Protein AF-A0A817W3W1-F1 (afdb_monomer_lite)

pLDDT: mean 81.53, std 9.04, range [52.28, 94.31]

Secondary structure (DSSP, 8-state):
-HHHHHHHHHHHHHHHHHHHHTTS-HHHHSSGGG-HHHHHHHHHHHHHHHHHHHHHHHHHHHHHHHHHHHHHHHHHHH-HHHHHHHHHHHHHHHHHHHHHHHHHHHHHHHHHHHHHHHHHHHHHHHHHHHHHHTT-

Structure (mmCIF, N/CA/C/O backbone):
data_AF-A0A817W3W1-F1
#
_entry.id   AF-A0A817W3W1-F1
#
loop_
_atom_site.group_PDB
_atom_site.id
_atom_site.type_symbol
_atom_site.label_atom_id
_atom_site.label_alt_id
_atom_site.label_comp_id
_atom_site.label_asym_id
_atom_site.label_entity_id
_atom_site.label_seq_id
_atom_site.pdbx_PDB_ins_code
_atom_site.Cartn_x
_atom_site.Cartn_y
_atom_site.Cartn_z
_atom_site.occupancy
_atom_site.B_iso_or_equiv
_atom_site.auth_seq_id
_atom_site.auth_comp_id
_atom_site.auth_asym_id
_atom_site.auth_atom_id
_atom_site.pdbx_PDB_model_num
ATOM 1 N N . MET A 1 1 ? -9.689 3.843 21.094 1.00 52.28 1 MET A N 1
ATOM 2 C CA . MET A 1 1 ? -10.321 2.507 21.201 1.00 52.28 1 MET A CA 1
ATOM 3 C C . MET A 1 1 ? -9.625 1.478 20.299 1.00 52.28 1 MET A C 1
ATOM 5 O O . MET A 1 1 ? -9.671 0.295 20.607 1.00 52.28 1 MET A O 1
ATOM 9 N N . ASP A 1 2 ? -8.907 1.914 19.259 1.00 54.50 2 ASP A N 1
ATOM 10 C CA . ASP A 1 2 ? -8.267 1.062 18.240 1.00 54.50 2 ASP A CA 1
ATOM 11 C C . ASP A 1 2 ? -7.093 0.199 18.739 1.00 54.50 2 ASP A C 1
ATOM 13 O O . ASP A 1 2 ? -6.998 -0.975 18.384 1.00 54.50 2 ASP A O 1
ATOM 17 N N . LEU A 1 3 ? -6.253 0.721 19.643 1.00 57.41 3 LEU A N 1
ATOM 18 C CA . LEU A 1 3 ? -5.090 -0.011 20.182 1.00 57.41 3 LEU A CA 1
ATOM 19 C C . LEU A 1 3 ? -5.464 -1.272 20.990 1.00 57.41 3 LEU A C 1
ATOM 21 O O . LEU A 1 3 ? -4.722 -2.255 21.009 1.00 57.41 3 LEU A O 1
ATOM 25 N N . LEU A 1 4 ? -6.627 -1.281 21.652 1.00 60.47 4 LEU A N 1
ATOM 26 C CA . LEU A 1 4 ? -7.081 -2.448 22.421 1.00 60.47 4 LEU A CA 1
ATOM 27 C C . LEU A 1 4 ? -7.645 -3.548 21.512 1.00 60.47 4 LEU A C 1
ATOM 29 O O . LEU A 1 4 ? -7.430 -4.733 21.776 1.00 60.47 4 LEU A O 1
ATOM 33 N N . TYR A 1 5 ? -8.317 -3.171 20.423 1.00 64.75 5 TYR A N 1
ATOM 34 C CA . TYR A 1 5 ? -8.864 -4.126 19.462 1.00 64.75 5 TYR A CA 1
ATOM 35 C C . TYR A 1 5 ? -7.748 -4.849 18.702 1.00 64.75 5 TYR A C 1
ATOM 37 O O . TYR A 1 5 ? -7.773 -6.079 18.597 1.00 64.75 5 TYR A O 1
ATOM 45 N N . GLU A 1 6 ? -6.720 -4.111 18.279 1.00 62.75 6 GLU A N 1
ATOM 46 C CA . GLU A 1 6 ? -5.583 -4.657 17.539 1.00 62.75 6 GLU A CA 1
ATOM 47 C C . GLU A 1 6 ? -4.855 -5.754 18.339 1.00 62.75 6 GLU A C 1
ATOM 49 O O . GLU A 1 6 ? -4.712 -6.883 17.865 1.00 62.75 6 GLU A O 1
ATOM 54 N N . SER A 1 7 ? -4.524 -5.493 19.609 1.00 66.31 7 SER A N 1
ATOM 55 C CA . SER A 1 7 ? -3.816 -6.466 20.459 1.00 66.31 7 SER A CA 1
ATOM 56 C C . SER A 1 7 ? -4.614 -7.752 20.739 1.00 66.31 7 SER A C 1
ATOM 58 O O . SER A 1 7 ? -4.038 -8.832 20.922 1.00 66.31 7 SER A O 1
ATOM 60 N N . SER A 1 8 ? -5.948 -7.672 20.752 1.00 74.19 8 SER A N 1
ATOM 61 C CA . SER A 1 8 ? -6.828 -8.824 20.976 1.00 74.19 8 SER A CA 1
ATOM 62 C C . SER A 1 8 ? -6.917 -9.744 19.749 1.00 74.19 8 SER A C 1
ATOM 64 O O . SER A 1 8 ? -6.938 -10.974 19.885 1.00 74.19 8 SER A O 1
ATOM 66 N N . LEU A 1 9 ? -6.884 -9.162 18.545 1.00 68.50 9 LEU A N 1
ATOM 67 C CA . LEU A 1 9 ? -6.851 -9.888 17.277 1.00 68.50 9 LEU A CA 1
ATOM 68 C C . LEU A 1 9 ? -5.517 -10.599 17.063 1.00 68.50 9 LEU A C 1
ATOM 70 O O . LEU A 1 9 ? -5.523 -11.776 16.697 1.00 68.50 9 LEU A O 1
ATOM 74 N N . THR A 1 10 ? -4.397 -9.943 17.382 1.00 72.00 10 THR A N 1
ATOM 75 C CA . THR A 1 10 ? -3.055 -10.537 17.263 1.00 72.00 10 THR A CA 1
ATOM 76 C C . THR A 1 10 ? -2.936 -11.793 18.109 1.00 72.00 10 THR A C 1
ATOM 78 O O . THR A 1 10 ? -2.467 -12.831 17.640 1.00 72.00 10 THR A O 1
ATOM 81 N N . LYS A 1 11 ? -3.430 -11.736 19.353 1.00 76.75 11 LYS A N 1
ATOM 82 C CA . LYS A 1 11 ? -3.419 -12.880 20.274 1.00 76.75 11 LYS A CA 1
ATOM 83 C C . LYS A 1 11 ? -4.247 -14.050 19.741 1.00 76.75 11 LYS A C 1
ATOM 85 O O . LYS A 1 11 ? -3.797 -15.195 19.802 1.00 76.75 11 LYS A O 1
ATOM 90 N N . ARG A 1 12 ? -5.433 -13.778 19.187 1.00 76.94 12 ARG A N 1
ATOM 91 C CA . ARG A 1 12 ? -6.318 -14.811 18.621 1.00 76.94 12 ARG A CA 1
ATOM 92 C C . ARG A 1 12 ? -5.739 -15.447 17.362 1.00 76.94 12 ARG A C 1
ATOM 94 O O . ARG A 1 12 ? -5.779 -16.671 17.242 1.00 76.94 12 ARG A O 1
ATOM 101 N N . LEU A 1 13 ? -5.194 -14.639 16.453 1.00 77.44 13 LEU A N 1
ATOM 102 C CA . LEU A 1 13 ? -4.579 -15.130 15.224 1.00 77.44 13 LEU A CA 1
ATOM 103 C C . LEU A 1 13 ? -3.358 -15.991 15.558 1.00 77.44 13 LEU A C 1
ATOM 105 O O . LEU A 1 13 ? -3.329 -17.162 15.198 1.00 77.44 13 LEU A O 1
ATOM 109 N N . ARG A 1 14 ? -2.431 -15.475 16.374 1.00 78.31 14 ARG A N 1
ATOM 110 C CA . ARG A 1 14 ? -1.234 -16.204 16.817 1.00 78.31 14 ARG A CA 1
ATOM 111 C C . ARG A 1 14 ? -1.574 -17.516 17.533 1.00 78.31 14 ARG A C 1
ATOM 113 O O . ARG A 1 14 ? -0.920 -18.521 17.278 1.00 78.31 14 ARG A O 1
ATOM 120 N N . SER A 1 15 ? -2.611 -17.543 18.375 1.00 80.25 15 SER A N 1
ATOM 121 C CA . SER A 1 15 ? -3.067 -18.772 19.046 1.00 80.25 15 SER A CA 1
ATOM 122 C C . SER A 1 15 ? -3.601 -19.821 18.061 1.00 80.25 15 SER A C 1
ATOM 124 O O . SER A 1 15 ? -3.241 -20.996 18.167 1.00 80.25 15 SER A O 1
ATOM 126 N N . LYS A 1 16 ? -4.410 -19.419 17.069 1.00 81.56 16 LYS A N 1
ATOM 127 C CA . LYS A 1 16 ? -4.918 -20.340 16.039 1.00 81.56 16 LYS A CA 1
ATOM 128 C C . LYS A 1 16 ? -3.796 -20.889 15.161 1.00 81.56 16 LYS A C 1
ATOM 130 O O . LYS A 1 16 ? -3.766 -22.093 14.919 1.00 81.56 16 LYS A O 1
ATOM 135 N N . THR A 1 17 ? -2.868 -20.041 14.724 1.00 78.25 17 THR A N 1
ATOM 136 C CA . THR A 1 17 ? -1.773 -20.470 13.847 1.00 78.25 17 THR A CA 1
ATOM 137 C C . THR A 1 17 ? -0.754 -21.330 14.595 1.00 78.25 17 THR A C 1
ATOM 139 O O . THR A 1 17 ? -0.305 -22.339 14.063 1.00 78.25 17 THR A O 1
ATOM 142 N N . PHE A 1 18 ? -0.470 -21.026 15.867 1.00 80.44 18 PHE A N 1
ATOM 143 C CA . PHE A 1 18 ? 0.351 -21.887 16.726 1.00 80.44 18 PHE A CA 1
ATOM 144 C C . PHE A 1 18 ? -0.282 -23.272 16.918 1.00 80.44 18 PHE A C 1
ATOM 146 O O . PHE A 1 18 ? 0.389 -24.292 16.788 1.00 80.44 18 PHE A O 1
ATOM 153 N N . ARG A 1 19 ? -1.602 -23.330 17.143 1.00 83.56 19 ARG A N 1
ATOM 154 C CA . ARG A 1 19 ? -2.335 -24.599 17.257 1.00 83.56 19 ARG A CA 1
ATOM 155 C C . ARG A 1 19 ? -2.337 -25.410 15.955 1.00 83.56 19 ARG A C 1
ATOM 157 O O . ARG A 1 19 ? -2.364 -26.635 16.025 1.00 83.56 19 ARG A O 1
ATOM 164 N N . ALA A 1 20 ? -2.324 -24.753 14.795 1.00 80.62 20 ALA A N 1
ATOM 165 C CA . ALA A 1 20 ? -2.215 -25.420 13.499 1.00 80.62 20 ALA A CA 1
ATOM 166 C C . ALA A 1 20 ? -0.814 -26.016 13.276 1.00 80.62 20 ALA A C 1
ATOM 168 O O . ALA A 1 20 ? -0.714 -27.163 12.859 1.00 80.62 20 ALA A O 1
ATOM 169 N N . ILE A 1 21 ? 0.247 -25.289 13.643 1.00 79.44 21 ILE A N 1
ATOM 170 C CA . ILE A 1 21 ? 1.636 -25.769 13.533 1.00 79.44 21 ILE A CA 1
ATOM 171 C C . ILE A 1 21 ? 1.878 -26.985 14.436 1.00 79.44 21 ILE A C 1
ATOM 173 O O . ILE A 1 21 ? 2.500 -27.949 14.009 1.00 79.44 21 ILE A O 1
ATOM 177 N N . LEU A 1 22 ? 1.323 -26.998 15.654 1.00 80.56 22 LEU A N 1
ATOM 178 C CA . LEU A 1 22 ? 1.430 -28.151 16.562 1.00 80.56 22 LEU A CA 1
ATOM 179 C C . LEU A 1 22 ? 0.717 -29.422 16.062 1.00 80.56 22 LEU A C 1
ATOM 181 O O . LEU A 1 22 ? 0.934 -30.491 16.623 1.00 80.56 22 LEU A O 1
ATOM 185 N N . ARG A 1 23 ? -0.155 -29.324 15.051 1.00 84.62 23 ARG A N 1
ATOM 186 C CA . ARG A 1 23 ? -0.826 -30.482 14.436 1.00 84.62 23 ARG A CA 1
ATOM 187 C C . ARG A 1 23 ? -0.050 -31.080 13.261 1.00 84.62 23 ARG A C 1
ATOM 189 O O . ARG A 1 23 ? -0.525 -32.047 12.675 1.00 84.62 23 ARG A O 1
ATOM 196 N N . GLN A 1 24 ? 1.089 -30.499 12.896 1.00 82.06 24 GLN A N 1
ATOM 197 C CA . GLN A 1 24 ? 1.876 -30.943 11.754 1.00 82.06 24 GLN A CA 1
ATOM 198 C C . GLN A 1 24 ? 2.749 -32.155 12.111 1.00 82.06 24 GLN A C 1
ATOM 200 O O . GLN A 1 24 ? 3.161 -32.317 13.258 1.00 82.06 24 GLN A O 1
ATOM 205 N N . GLU A 1 25 ? 3.000 -33.029 11.136 1.00 80.62 25 GLU A N 1
ATOM 206 C CA . GLU A 1 25 ? 3.743 -34.278 11.343 1.00 80.62 25 GLU A CA 1
ATOM 207 C C . GLU A 1 25 ? 5.208 -34.030 11.731 1.00 80.62 25 GLU A C 1
ATOM 209 O O . GLU A 1 25 ? 5.819 -33.049 11.316 1.00 80.62 25 GLU A O 1
ATOM 214 N N . ILE A 1 26 ? 5.808 -34.951 12.491 1.00 72.25 26 ILE A N 1
ATOM 215 C CA . ILE A 1 26 ? 7.181 -34.818 13.018 1.00 72.25 26 ILE A CA 1
ATOM 216 C C . ILE A 1 26 ? 8.220 -34.676 11.891 1.00 72.25 26 ILE A C 1
ATOM 218 O O . ILE A 1 26 ? 9.148 -33.880 12.014 1.00 72.25 26 ILE A O 1
ATOM 222 N N . ALA A 1 27 ? 8.005 -35.340 10.750 1.00 80.69 27 ALA A N 1
ATOM 223 C CA . ALA A 1 27 ? 8.852 -35.225 9.559 1.00 80.69 27 ALA A CA 1
ATOM 224 C C . ALA A 1 27 ? 8.896 -33.802 8.960 1.00 80.69 27 ALA A C 1
ATOM 226 O O . ALA A 1 27 ? 9.832 -33.452 8.243 1.00 80.69 27 ALA A O 1
ATOM 227 N N . TYR A 1 28 ? 7.906 -32.952 9.256 1.00 76.06 28 TYR A N 1
ATOM 228 C CA . TYR A 1 28 ? 7.896 -31.554 8.825 1.00 76.06 28 TYR A CA 1
ATOM 229 C C . TYR A 1 28 ? 8.922 -30.697 9.579 1.00 76.06 28 TYR A C 1
ATOM 231 O O . TYR A 1 28 ? 9.445 -29.741 9.004 1.00 76.06 28 TYR A O 1
ATOM 239 N N . PHE A 1 29 ? 9.211 -31.042 10.838 1.00 75.69 29 PHE A N 1
ATOM 240 C CA . PHE A 1 29 ? 10.161 -30.331 11.702 1.00 75.69 29 PHE A CA 1
ATOM 241 C C . PHE A 1 29 ? 11.611 -30.791 11.516 1.00 75.69 29 PHE A C 1
ATOM 243 O O . PHE A 1 29 ? 12.522 -30.100 11.963 1.00 75.69 29 PHE A O 1
ATOM 250 N N . ASP A 1 30 ? 11.818 -31.922 10.841 1.00 77.81 30 ASP A N 1
ATOM 251 C CA . ASP A 1 30 ? 13.137 -32.519 10.597 1.00 77.81 30 ASP A CA 1
ATOM 252 C C . ASP A 1 30 ? 13.865 -31.883 9.395 1.00 77.81 30 ASP A C 1
ATOM 254 O O . ASP A 1 30 ? 15.059 -32.074 9.178 1.00 77.81 30 ASP A O 1
ATOM 258 N N . GLN A 1 31 ? 13.153 -31.075 8.601 1.00 77.44 31 GLN A N 1
ATOM 259 C CA . GLN A 1 31 ? 13.754 -30.300 7.519 1.00 77.44 31 GLN A CA 1
ATOM 260 C C . GLN A 1 31 ? 14.534 -29.112 8.095 1.00 77.44 31 GLN A C 1
ATOM 262 O O . GLN A 1 31 ? 13.974 -28.278 8.802 1.00 77.44 31 GLN A O 1
ATOM 267 N N . GLU A 1 32 ? 15.801 -28.960 7.702 1.00 68.69 32 GLU A N 1
ATOM 268 C CA . GLU A 1 32 ? 16.713 -27.887 8.151 1.00 68.69 32 GLU A CA 1
ATOM 269 C C . GLU A 1 32 ? 16.124 -26.468 7.978 1.00 68.69 32 GLU A C 1
ATOM 271 O O . GLU A 1 32 ? 16.379 -25.554 8.763 1.00 68.69 32 GLU A O 1
ATOM 276 N N . LYS A 1 33 ? 15.251 -26.291 6.976 1.00 66.25 33 LYS A N 1
ATOM 277 C CA . LYS A 1 33 ? 14.528 -25.038 6.691 1.00 66.25 33 LYS A CA 1
ATOM 278 C C . LYS A 1 33 ? 13.391 -24.728 7.675 1.00 66.25 33 LYS A C 1
ATOM 280 O O . LYS A 1 33 ? 12.934 -23.586 7.722 1.00 66.25 33 LYS A O 1
ATOM 285 N N . HIS A 1 34 ? 12.914 -25.715 8.430 1.00 70.00 34 HIS A N 1
ATOM 286 C CA . HIS A 1 34 ? 11.753 -25.645 9.324 1.00 70.00 34 HIS A CA 1
ATOM 287 C C . HIS A 1 34 ? 12.137 -25.782 10.803 1.00 70.00 34 HIS A C 1
ATOM 289 O O . HIS A 1 34 ? 11.324 -26.202 11.627 1.00 70.00 34 HIS A O 1
ATOM 295 N N . SER A 1 35 ? 13.358 -25.374 11.162 1.00 74.94 35 SER A N 1
ATOM 296 C CA . SER A 1 35 ? 13.761 -25.267 12.564 1.00 74.94 35 SER A CA 1
ATOM 297 C C . SER A 1 35 ? 12.731 -24.459 13.369 1.00 74.94 35 SER A C 1
ATOM 299 O O . SER A 1 35 ? 12.227 -23.420 12.924 1.00 74.94 35 SER A O 1
ATOM 301 N N . THR A 1 36 ? 12.412 -24.934 14.570 1.00 74.12 36 THR A N 1
ATOM 302 C CA . THR A 1 36 ? 11.358 -24.397 15.447 1.00 74.12 36 THR A CA 1
ATOM 303 C C . THR A 1 36 ? 11.518 -22.899 15.737 1.00 74.12 36 THR A C 1
ATOM 305 O O . THR A 1 36 ? 10.521 -22.178 15.825 1.00 74.12 36 THR A O 1
ATOM 308 N N . GLY A 1 37 ? 12.756 -22.397 15.796 1.00 78.69 37 GLY A N 1
ATOM 309 C CA . GLY A 1 37 ? 13.055 -20.967 15.923 1.00 78.69 37 GLY A CA 1
ATOM 310 C C . GLY A 1 37 ? 12.711 -20.154 14.669 1.00 78.69 37 GLY A C 1
ATOM 311 O O . GLY A 1 37 ? 12.086 -19.098 14.767 1.00 78.69 37 GLY A O 1
ATOM 312 N N . ALA A 1 38 ? 13.042 -20.664 13.480 1.00 77.62 38 ALA A N 1
ATOM 313 C CA . ALA A 1 38 ? 12.732 -20.009 12.208 1.00 77.62 38 ALA A CA 1
ATOM 314 C C . ALA A 1 38 ? 11.219 -19.984 11.929 1.00 77.62 38 ALA A C 1
ATOM 316 O O . ALA A 1 38 ? 10.694 -18.972 11.460 1.00 77.62 38 ALA A O 1
ATOM 317 N N . LEU A 1 39 ? 10.501 -21.057 12.280 1.00 77.00 39 LEU A N 1
ATOM 318 C CA . LEU A 1 39 ? 9.039 -21.116 12.196 1.00 77.00 39 LEU A CA 1
ATOM 319 C C . LEU A 1 39 ? 8.366 -20.138 13.162 1.00 77.00 39 LEU A C 1
ATOM 321 O O . LEU A 1 39 ? 7.410 -19.477 12.770 1.00 77.00 39 LEU A O 1
ATOM 325 N N . CYS A 1 40 ? 8.862 -19.999 14.396 1.00 79.88 40 CYS A N 1
ATOM 326 C CA . CYS A 1 40 ? 8.313 -19.048 15.367 1.00 79.88 40 CYS A CA 1
ATOM 327 C C . CYS A 1 40 ? 8.479 -17.593 14.897 1.00 79.88 40 CYS A C 1
ATOM 329 O O . CYS A 1 40 ? 7.531 -16.807 14.969 1.00 79.88 40 CYS A O 1
ATOM 331 N N . THR A 1 41 ? 9.650 -17.254 14.346 1.00 81.44 41 THR A N 1
ATOM 332 C CA . THR A 1 41 ? 9.916 -15.927 13.773 1.00 81.44 41 THR A CA 1
ATOM 333 C C . THR A 1 41 ? 9.047 -15.671 12.547 1.00 81.44 41 THR A C 1
ATOM 335 O O . THR A 1 41 ? 8.352 -14.659 12.504 1.00 81.44 41 THR A O 1
ATOM 338 N N . ARG A 1 42 ? 8.986 -16.612 11.593 1.00 79.81 42 ARG A N 1
ATOM 339 C CA . ARG A 1 42 ? 8.095 -16.489 10.428 1.00 79.81 42 ARG A CA 1
ATOM 340 C C . ARG A 1 42 ? 6.638 -16.364 10.841 1.00 79.81 42 ARG A C 1
ATOM 342 O O . ARG A 1 42 ? 5.938 -15.512 10.320 1.00 79.81 42 ARG A O 1
ATOM 349 N N . LEU A 1 43 ? 6.184 -17.146 11.815 1.00 78.69 43 LEU A N 1
ATOM 350 C CA . LEU A 1 43 ? 4.822 -17.066 12.327 1.00 78.69 43 LEU A CA 1
ATOM 351 C C . LEU A 1 43 ? 4.512 -15.686 12.917 1.00 78.69 43 LEU A C 1
ATOM 353 O O . LEU A 1 43 ? 3.434 -15.152 12.677 1.00 78.69 43 LEU A O 1
ATOM 357 N N . ALA A 1 44 ? 5.437 -15.109 13.687 1.00 79.81 44 ALA A N 1
ATOM 358 C CA . ALA A 1 44 ? 5.268 -13.781 14.269 1.00 79.81 44 ALA A CA 1
ATOM 359 C C . ALA A 1 44 ? 5.223 -12.684 13.193 1.00 79.81 44 ALA A C 1
ATOM 361 O O . ALA A 1 44 ? 4.380 -11.787 13.274 1.00 79.81 44 ALA A O 1
ATOM 362 N N . THR A 1 45 ? 6.074 -12.783 12.169 1.00 81.06 45 THR A N 1
ATOM 363 C CA . THR A 1 45 ? 6.119 -11.834 11.052 1.00 81.06 45 THR A CA 1
ATOM 364 C C . THR A 1 45 ? 4.887 -11.967 10.155 1.00 81.06 45 THR A C 1
ATOM 366 O O . 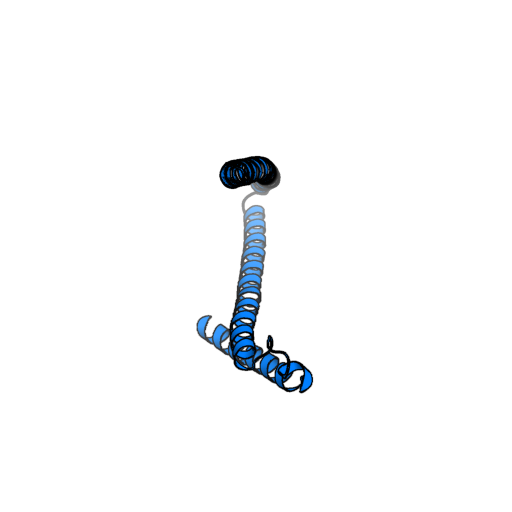THR A 1 45 ? 4.185 -10.984 9.942 1.00 81.06 45 THR A O 1
ATOM 369 N N . GLU A 1 46 ? 4.553 -13.173 9.699 1.00 77.38 46 GLU A N 1
ATOM 370 C CA . GLU A 1 46 ? 3.415 -13.437 8.809 1.00 77.38 46 GLU A CA 1
ATOM 371 C C . GLU A 1 46 ? 2.071 -13.150 9.491 1.00 77.38 46 GLU A C 1
ATOM 373 O O . GLU A 1 46 ? 1.190 -12.537 8.890 1.00 77.38 46 GLU A O 1
ATOM 378 N N . ALA A 1 47 ? 1.903 -13.507 10.772 1.00 73.75 47 ALA A N 1
ATOM 379 C CA . ALA A 1 47 ? 0.682 -13.173 11.511 1.00 73.75 47 ALA A CA 1
ATOM 380 C C . ALA A 1 47 ? 0.500 -11.654 11.647 1.00 73.75 47 ALA A C 1
ATOM 382 O O . ALA A 1 47 ? -0.612 -11.153 11.474 1.00 73.75 47 ALA A O 1
ATOM 383 N N . SER A 1 48 ? 1.587 -10.919 11.903 1.00 73.12 48 SER A N 1
ATOM 384 C CA . SER A 1 48 ? 1.562 -9.454 11.963 1.00 73.12 48 SER A CA 1
ATOM 385 C C . SER A 1 48 ? 1.256 -8.842 10.596 1.00 73.12 48 SER A C 1
ATOM 387 O O . SER A 1 48 ? 0.446 -7.923 10.508 1.00 73.12 48 SER A O 1
ATOM 389 N N . VAL A 1 49 ? 1.838 -9.362 9.512 1.00 74.62 49 VAL A N 1
ATOM 390 C CA . VAL A 1 49 ? 1.589 -8.869 8.147 1.00 74.62 49 VAL A CA 1
ATOM 391 C C . VAL A 1 49 ? 0.145 -9.126 7.722 1.00 74.62 49 VAL A C 1
ATOM 393 O O . VAL A 1 49 ? -0.508 -8.206 7.238 1.00 74.62 49 VAL A O 1
ATOM 396 N N . VAL A 1 50 ? -0.395 -10.327 7.948 1.00 71.25 50 VAL A N 1
ATOM 397 C CA . VAL A 1 50 ? -1.784 -10.675 7.596 1.00 71.25 50 VAL A CA 1
ATOM 398 C C . VAL A 1 50 ? -2.788 -9.863 8.407 1.00 71.25 50 VAL A C 1
ATOM 400 O O . VAL A 1 50 ? -3.806 -9.429 7.866 1.00 71.25 50 VAL A O 1
ATOM 403 N N . GLN A 1 51 ? -2.516 -9.624 9.689 1.00 68.62 51 GLN A N 1
ATOM 404 C CA . GLN A 1 51 ? -3.387 -8.816 10.532 1.00 68.62 51 GLN A CA 1
ATOM 405 C C . GLN A 1 51 ? -3.381 -7.343 10.122 1.00 68.62 51 GLN A C 1
ATOM 407 O O . GLN A 1 51 ? -4.455 -6.760 9.975 1.00 68.62 51 GLN A O 1
ATOM 412 N N .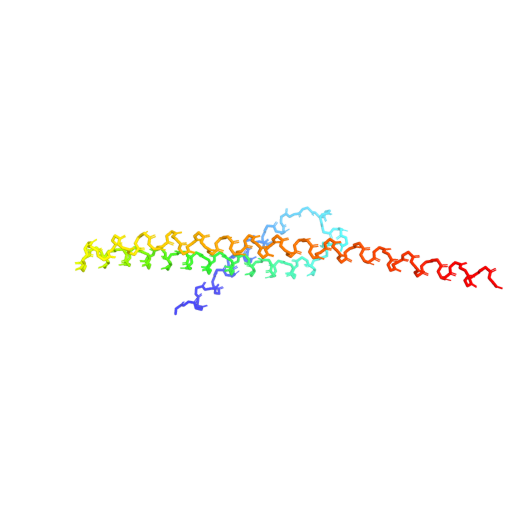 ASN A 1 52 ? -2.201 -6.757 9.911 1.00 67.38 52 ASN A N 1
ATOM 413 C CA . ASN A 1 52 ? -2.079 -5.378 9.443 1.00 67.38 52 ASN A CA 1
ATOM 414 C C . ASN A 1 52 ? -2.714 -5.221 8.059 1.00 67.38 52 ASN A C 1
ATOM 416 O O . ASN A 1 52 ? -3.497 -4.304 7.829 1.00 67.38 52 ASN A O 1
ATOM 420 N N . ALA A 1 53 ? -2.463 -6.172 7.160 1.00 70.00 53 ALA A N 1
ATOM 421 C CA . ALA A 1 53 ? -3.104 -6.225 5.859 1.00 70.00 53 ALA A CA 1
ATOM 422 C C . ALA A 1 53 ? -4.627 -6.330 5.974 1.00 70.00 53 ALA A C 1
ATOM 424 O O . ALA A 1 53 ? -5.322 -5.606 5.282 1.00 70.00 53 ALA A O 1
ATOM 425 N N . SER A 1 54 ? -5.173 -7.193 6.825 1.00 71.00 54 SER A N 1
ATOM 426 C CA . SER A 1 54 ? -6.622 -7.403 6.876 1.00 71.00 54 SER A CA 1
ATOM 427 C C . SER A 1 54 ? -7.320 -6.257 7.607 1.00 71.00 54 SER A C 1
ATOM 429 O O . SER A 1 54 ? -8.154 -5.574 7.026 1.00 71.00 54 SER A O 1
ATOM 431 N N . GLY A 1 55 ? -6.953 -5.985 8.861 1.00 72.06 55 GLY A N 1
ATOM 432 C CA . GLY A 1 55 ? -7.648 -5.009 9.705 1.00 72.06 55 GLY A CA 1
ATOM 433 C C . GLY A 1 55 ? -7.590 -3.587 9.152 1.00 72.06 55 GLY A C 1
ATOM 434 O O . GLY A 1 55 ? -8.623 -2.928 9.038 1.00 72.06 55 GLY A O 1
ATOM 435 N N . VAL A 1 56 ? -6.402 -3.138 8.737 1.00 75.31 56 VAL A N 1
ATOM 436 C CA . VAL A 1 56 ? -6.223 -1.777 8.216 1.00 75.31 56 VAL A CA 1
ATOM 437 C C . VAL A 1 56 ? -6.847 -1.637 6.831 1.00 75.31 56 VAL A C 1
ATOM 439 O O . VAL A 1 56 ? -7.532 -0.651 6.579 1.00 75.31 56 VAL A O 1
ATOM 442 N N . ARG A 1 57 ? -6.693 -2.624 5.933 1.00 77.06 57 ARG A N 1
ATOM 443 C CA . ARG A 1 57 ? -7.288 -2.516 4.588 1.00 77.06 57 ARG A CA 1
ATOM 444 C C . ARG A 1 57 ? -8.805 -2.564 4.642 1.00 77.06 57 ARG A C 1
ATOM 446 O O . ARG A 1 57 ? -9.426 -1.781 3.936 1.00 77.06 57 ARG A O 1
ATOM 453 N N . PHE A 1 58 ? -9.407 -3.398 5.491 1.00 80.94 58 PHE A N 1
ATOM 454 C CA . PHE A 1 58 ? -10.859 -3.370 5.672 1.00 80.94 58 PHE A CA 1
ATOM 455 C C . PHE A 1 58 ? -11.324 -2.018 6.218 1.00 80.94 58 PHE A C 1
ATOM 457 O O . PHE A 1 58 ? -12.252 -1.444 5.656 1.00 80.94 58 PHE A O 1
ATOM 464 N N . GLY A 1 59 ? -10.648 -1.465 7.231 1.00 82.94 59 GLY A N 1
ATOM 465 C CA . GLY A 1 59 ? -10.961 -0.131 7.757 1.00 82.94 59 GLY A CA 1
ATOM 466 C C . GLY A 1 59 ? -10.898 0.960 6.686 1.00 82.94 59 GLY A C 1
ATOM 467 O O . GLY A 1 59 ? -11.838 1.737 6.543 1.00 82.94 59 GLY A O 1
ATOM 468 N N . LEU A 1 60 ? -9.843 0.958 5.869 1.00 82.69 60 LEU A N 1
ATOM 469 C CA . LEU A 1 60 ? -9.685 1.897 4.759 1.00 82.69 60 LEU A CA 1
ATOM 470 C C . LEU A 1 60 ? -10.761 1.709 3.686 1.00 82.69 60 LEU A C 1
ATOM 472 O O . LEU A 1 60 ? -11.348 2.688 3.237 1.00 82.69 60 LEU A O 1
ATOM 476 N N . ILE A 1 61 ? -11.068 0.469 3.295 1.00 87.06 61 ILE A N 1
ATOM 477 C CA . ILE A 1 61 ? -12.125 0.178 2.316 1.00 87.06 61 ILE A CA 1
ATOM 478 C C . ILE A 1 61 ? -13.464 0.719 2.811 1.00 87.06 61 ILE A C 1
ATOM 480 O O . ILE A 1 61 ? -14.152 1.408 2.062 1.00 87.06 61 ILE A O 1
ATOM 484 N N . PHE A 1 62 ? -13.814 0.468 4.074 1.00 90.31 62 PHE A N 1
ATOM 485 C CA . PHE A 1 62 ? -15.038 1.005 4.659 1.00 90.31 62 PHE A CA 1
ATOM 486 C C . PHE A 1 62 ? -15.015 2.531 4.702 1.00 90.31 62 PHE A C 1
ATOM 488 O O . PHE A 1 62 ? -15.970 3.162 4.259 1.00 90.31 62 PHE A O 1
ATOM 495 N N . GLN A 1 63 ? -13.924 3.136 5.166 1.00 87.69 63 GLN A N 1
ATOM 496 C CA . GLN A 1 63 ? -13.786 4.588 5.225 1.00 87.69 63 GLN A CA 1
ATOM 497 C C . GLN A 1 63 ? -13.957 5.239 3.846 1.00 87.69 63 GLN A C 1
ATOM 499 O O . GLN A 1 63 ? -14.690 6.218 3.711 1.00 87.69 63 GLN A O 1
ATOM 504 N N . HIS A 1 64 ? -13.330 4.683 2.810 1.00 89.44 64 HIS A N 1
ATOM 505 C CA . HIS A 1 64 ? -13.472 5.166 1.440 1.00 89.44 64 HIS A CA 1
ATOM 506 C C . HIS A 1 64 ? -14.878 4.929 0.884 1.00 89.44 64 HIS A C 1
ATOM 508 O O . HIS A 1 64 ? -15.412 5.802 0.204 1.00 89.44 64 HIS A O 1
ATOM 514 N N . PHE A 1 65 ? -15.506 3.797 1.206 1.00 94.06 65 PHE A N 1
ATOM 515 C CA . PHE A 1 65 ? -16.870 3.490 0.785 1.00 94.06 65 PHE A CA 1
ATOM 516 C C . PHE A 1 65 ? -17.882 4.475 1.381 1.00 94.06 65 PHE A C 1
ATOM 518 O O . PHE A 1 65 ? -18.651 5.094 0.648 1.00 94.06 65 PHE A O 1
ATOM 525 N N . PHE A 1 66 ? -17.836 4.694 2.697 1.00 93.62 66 PHE A N 1
ATOM 526 C CA . PHE A 1 66 ? -18.691 5.676 3.363 1.00 93.62 66 PHE A CA 1
ATOM 527 C C . PHE A 1 66 ? -18.396 7.101 2.887 1.00 93.62 66 PHE A C 1
ATOM 529 O O . PHE A 1 66 ? -19.331 7.854 2.627 1.00 93.62 66 PHE A O 1
ATOM 536 N N . GLY A 1 67 ? -17.121 7.458 2.702 1.00 90.75 67 GLY A N 1
ATOM 537 C CA . GLY A 1 67 ? -16.730 8.757 2.153 1.00 90.75 67 GLY A CA 1
ATOM 538 C C . GLY A 1 67 ? -17.293 8.999 0.750 1.00 90.75 67 GLY A C 1
ATOM 539 O O . GLY A 1 67 ? -17.825 10.074 0.480 1.00 90.75 67 GLY A O 1
ATOM 540 N N . MET A 1 68 ? -17.251 7.989 -0.123 1.00 87.00 68 MET A N 1
ATOM 541 C CA . MET A 1 68 ? -17.831 8.062 -1.465 1.00 87.00 68 MET A CA 1
ATOM 542 C C . MET A 1 68 ? -19.354 8.225 -1.412 1.00 87.00 68 MET A C 1
ATOM 544 O O . MET A 1 68 ? -19.900 9.088 -2.095 1.00 87.00 68 MET A O 1
ATOM 548 N N . VAL A 1 69 ? -20.041 7.445 -0.572 1.00 90.88 69 VAL A N 1
ATOM 549 C CA . VAL A 1 69 ? -21.501 7.525 -0.409 1.00 90.88 69 VAL A CA 1
ATOM 550 C C . VAL A 1 69 ? -21.923 8.901 0.109 1.00 90.88 69 VAL A C 1
ATOM 552 O O . VAL A 1 69 ? -22.801 9.528 -0.477 1.00 90.88 69 VAL A O 1
ATOM 555 N N . VAL A 1 70 ? -21.274 9.410 1.160 1.00 90.00 70 VAL A N 1
ATOM 556 C CA . VAL A 1 70 ? -21.567 10.739 1.720 1.00 90.00 70 VAL A CA 1
ATOM 557 C C . VAL A 1 70 ? -21.272 11.844 0.703 1.00 90.00 70 VAL A C 1
ATOM 559 O O . VAL A 1 70 ? -22.079 12.757 0.553 1.00 90.00 70 VAL A O 1
ATOM 562 N N . GLY A 1 71 ? -20.164 11.748 -0.039 1.00 83.88 71 GLY A N 1
ATOM 563 C CA . GLY A 1 71 ? -19.813 12.714 -1.083 1.00 83.88 71 GLY A CA 1
ATOM 564 C C . GLY A 1 71 ? -20.829 12.759 -2.227 1.00 83.88 71 GLY A C 1
ATOM 565 O O . GLY A 1 71 ? -21.216 13.842 -2.662 1.00 83.88 71 GLY A O 1
ATOM 566 N N . ILE A 1 72 ? -21.318 11.598 -2.674 1.00 81.25 72 ILE A N 1
ATOM 567 C CA . ILE A 1 72 ? -22.364 11.506 -3.702 1.00 81.25 72 ILE A CA 1
ATOM 568 C C . ILE A 1 72 ? -23.679 12.089 -3.176 1.00 81.25 72 ILE A C 1
ATOM 570 O O . ILE A 1 72 ? -24.296 12.907 -3.854 1.00 81.25 72 ILE A O 1
ATOM 574 N N . LEU A 1 73 ? -24.092 11.722 -1.960 1.00 85.19 73 LEU A N 1
ATOM 575 C CA . LEU A 1 73 ? -25.328 12.223 -1.356 1.00 85.19 73 LEU A CA 1
ATOM 576 C C . LEU A 1 73 ? -25.302 13.747 -1.177 1.00 85.19 73 LEU A C 1
ATOM 578 O O . LEU A 1 73 ? -26.246 14.421 -1.580 1.00 85.19 73 LEU A O 1
ATOM 582 N N . LEU A 1 74 ? -24.209 14.308 -0.650 1.00 82.12 74 LEU A N 1
ATOM 583 C CA . LEU A 1 74 ? -24.042 15.761 -0.529 1.00 82.12 74 LEU A CA 1
ATOM 584 C C . LEU A 1 74 ? -24.026 16.457 -1.896 1.00 82.12 74 LEU A C 1
ATOM 586 O O . LEU A 1 74 ? -24.639 17.513 -2.056 1.00 82.12 74 LEU A O 1
ATOM 590 N N . GLY A 1 75 ? -23.375 15.852 -2.893 1.00 78.62 75 GLY A N 1
ATOM 591 C CA . GLY A 1 75 ? -23.330 16.375 -4.256 1.00 78.62 75 GLY A CA 1
ATOM 592 C C . GLY A 1 75 ? -24.699 16.414 -4.944 1.00 78.62 75 GLY A C 1
ATOM 593 O O . GLY A 1 75 ? -24.975 17.342 -5.705 1.00 78.62 75 GLY A O 1
ATOM 594 N N . PHE A 1 76 ? -25.566 15.439 -4.664 1.00 76.38 76 PHE A N 1
ATOM 595 C CA . PHE A 1 76 ? -26.940 15.417 -5.171 1.00 76.38 76 PHE A CA 1
ATOM 596 C C . PHE A 1 76 ? -27.857 16.409 -4.444 1.00 76.38 76 PHE A C 1
ATOM 598 O O . PHE A 1 76 ? -28.726 16.997 -5.082 1.00 76.38 76 PHE A O 1
ATOM 605 N N . VAL A 1 77 ? -27.656 16.621 -3.137 1.00 79.38 77 VAL A N 1
ATOM 606 C CA . VAL A 1 77 ? -28.478 17.541 -2.329 1.00 79.38 77 VAL A CA 1
ATOM 607 C C . VAL A 1 77 ? -28.214 19.011 -2.671 1.00 79.38 77 VAL A C 1
ATOM 609 O O . VAL A 1 77 ? -29.158 19.795 -2.702 1.00 79.38 77 VAL A O 1
ATOM 612 N N . TYR A 1 78 ? -26.964 19.405 -2.945 1.00 73.62 78 TYR A N 1
ATOM 613 C CA . TYR A 1 78 ? -26.638 20.816 -3.188 1.00 73.62 78 TYR A CA 1
ATOM 614 C C . TYR A 1 78 ? -27.053 21.313 -4.576 1.00 73.62 78 TYR A C 1
ATOM 616 O O . TYR A 1 78 ? -27.668 22.372 -4.682 1.00 73.62 78 TYR A O 1
ATOM 624 N N . SER A 1 79 ? -26.702 20.606 -5.654 1.00 70.94 79 SER A N 1
ATOM 625 C CA . SER A 1 79 ? -27.070 20.981 -7.029 1.00 70.94 79 SER A CA 1
ATOM 626 C C . SER A 1 79 ? -26.759 19.840 -8.000 1.00 70.94 79 SER A C 1
ATOM 628 O O . SER A 1 79 ? -25.590 19.571 -8.270 1.00 70.94 79 SER A O 1
ATOM 630 N N . TRP A 1 80 ? -27.783 19.239 -8.613 1.00 77.00 80 TRP A N 1
ATOM 631 C CA . TRP A 1 80 ? -27.624 18.161 -9.609 1.00 77.00 80 TRP A CA 1
ATOM 632 C C . TRP A 1 80 ? -26.781 18.555 -10.844 1.00 77.00 80 TRP A C 1
ATOM 634 O O . TRP A 1 80 ? -26.191 17.704 -11.510 1.00 77.00 80 TRP A O 1
ATOM 644 N N . GLN A 1 81 ? -26.689 19.856 -11.141 1.00 74.88 81 GLN A N 1
ATOM 645 C CA . GLN A 1 81 ? -25.919 20.397 -12.266 1.00 74.88 81 GLN A CA 1
ATOM 646 C C . GLN A 1 81 ? -24.399 20.348 -12.028 1.00 74.88 81 GLN A C 1
ATOM 648 O O . GLN A 1 81 ? -23.641 20.047 -12.949 1.00 74.88 81 GLN A O 1
ATOM 653 N N . LEU A 1 82 ? -23.937 20.595 -10.795 1.00 70.00 82 LEU A N 1
ATOM 654 C CA . LEU A 1 82 ? -22.509 20.531 -10.4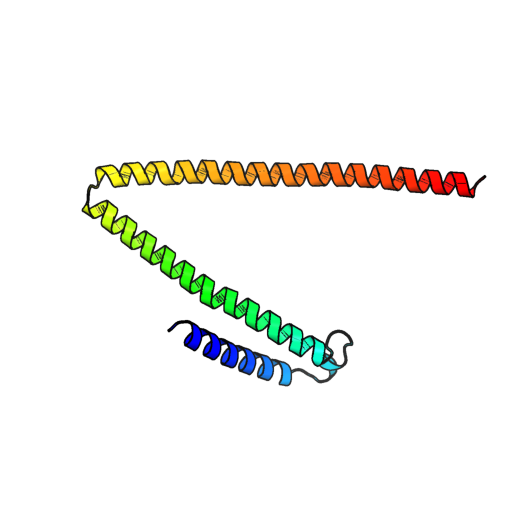53 1.00 70.00 82 LEU A CA 1
ATOM 655 C C . LEU A 1 82 ? -22.028 19.081 -10.322 1.00 70.00 82 LEU A C 1
ATOM 657 O O . LEU A 1 82 ? -20.892 18.768 -10.678 1.00 70.00 82 LEU A O 1
ATOM 661 N N . THR A 1 83 ? -22.902 18.179 -9.873 1.00 77.62 83 THR A N 1
ATOM 662 C CA . THR A 1 83 ? -22.591 16.750 -9.748 1.00 77.62 83 THR A CA 1
ATOM 663 C C . THR A 1 83 ? -22.352 16.089 -11.103 1.00 77.62 83 THR A C 1
ATOM 665 O O . THR A 1 83 ? -21.395 15.329 -11.235 1.00 77.62 83 THR A O 1
ATOM 668 N N . LEU A 1 84 ? -23.152 16.416 -12.126 1.00 76.44 84 LEU A N 1
ATOM 669 C CA . LEU A 1 84 ? -22.939 15.935 -13.499 1.00 76.44 84 LEU A CA 1
ATOM 670 C C . LEU A 1 84 ? -21.587 16.380 -14.069 1.00 76.44 84 LEU A C 1
ATOM 672 O O . LEU A 1 84 ? -20.895 15.583 -14.697 1.00 76.44 84 LEU A O 1
ATOM 676 N N . LEU A 1 85 ? -21.185 17.628 -13.809 1.00 79.94 85 LEU A N 1
ATOM 677 C CA . LEU A 1 85 ? -19.893 18.147 -14.254 1.00 79.94 85 LEU A CA 1
ATOM 678 C C . LEU A 1 85 ? -18.739 17.358 -13.620 1.00 79.94 85 LEU A C 1
ATOM 680 O O . LEU A 1 85 ? -17.876 16.840 -14.327 1.00 79.94 85 LEU A O 1
ATOM 684 N N . VAL A 1 86 ? -18.755 17.197 -12.295 1.00 80.81 86 VAL A N 1
ATOM 685 C CA . VAL A 1 86 ? -17.716 16.447 -11.569 1.00 80.81 86 VAL A CA 1
ATOM 686 C C . VAL A 1 86 ? -17.664 14.986 -12.020 1.00 80.81 86 VAL A C 1
ATOM 688 O O . VAL A 1 86 ? -16.572 14.446 -12.197 1.00 80.81 86 VAL A O 1
ATOM 691 N N . LEU A 1 87 ? -18.815 14.360 -12.283 1.00 81.50 87 LEU A N 1
ATOM 692 C CA . LEU A 1 87 ? -18.894 12.9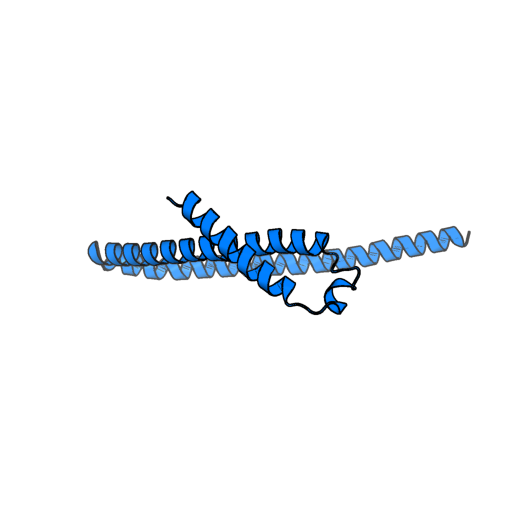84 -12.775 1.00 81.50 87 LEU A CA 1
ATOM 693 C C . LEU A 1 87 ? -18.237 12.803 -14.152 1.00 81.50 87 LEU A C 1
ATOM 695 O O . LEU A 1 87 ? -17.730 11.723 -14.422 1.00 81.50 87 LEU A O 1
ATOM 699 N N . VAL A 1 88 ? -18.218 13.829 -15.009 1.00 85.25 88 VAL A N 1
ATOM 700 C CA . VAL A 1 88 ? -17.539 13.788 -16.320 1.00 85.25 88 VAL A CA 1
ATOM 701 C C . VAL A 1 88 ? -16.035 14.048 -16.190 1.00 85.25 88 VAL A C 1
ATOM 703 O O . VAL A 1 88 ? -15.234 13.415 -16.878 1.00 85.25 88 VAL A O 1
ATOM 706 N N . PHE A 1 89 ? -15.618 14.928 -15.278 1.00 85.81 89 PHE A N 1
ATOM 707 C CA . PHE A 1 89 ? -14.193 15.187 -15.038 1.00 85.81 89 PHE A CA 1
ATOM 708 C C . PHE A 1 89 ? -13.479 14.020 -14.345 1.00 85.81 89 PHE A C 1
ATOM 710 O O . PHE A 1 89 ? -12.306 13.762 -14.616 1.00 85.81 89 PHE A O 1
ATOM 717 N N . LEU A 1 90 ? -14.180 13.282 -13.485 1.00 86.81 90 LEU A N 1
ATOM 718 C CA . LEU A 1 90 ? -13.626 12.154 -12.738 1.00 86.81 90 LEU A CA 1
ATOM 719 C C . LEU A 1 90 ? -13.046 11.037 -13.642 1.00 86.81 90 LEU A C 1
ATOM 721 O O . LEU A 1 90 ? -11.877 10.691 -13.456 1.00 86.81 90 LEU A O 1
ATOM 725 N N . PRO A 1 91 ? -13.753 10.502 -14.659 1.00 88.88 91 PRO A N 1
ATOM 726 C CA . PRO A 1 91 ? -13.189 9.527 -15.589 1.00 88.88 91 PRO A CA 1
ATOM 727 C C . PRO A 1 91 ? -12.100 10.132 -16.481 1.00 88.88 91 PRO A C 1
ATOM 729 O O . PRO A 1 91 ? -11.161 9.422 -16.827 1.00 88.88 91 PRO A O 1
ATOM 732 N N . PHE A 1 92 ? -12.170 11.425 -16.817 1.00 91.31 92 PHE A N 1
ATOM 733 C CA . PHE A 1 92 ? -11.140 12.085 -17.625 1.00 91.31 92 PHE A CA 1
ATOM 734 C C . PHE A 1 92 ? -9.787 12.132 -16.896 1.00 91.31 92 PHE A C 1
ATOM 736 O O . PHE A 1 92 ? -8.756 11.758 -17.456 1.00 91.31 92 PHE A O 1
ATOM 743 N N . ILE A 1 93 ? -9.799 12.511 -15.615 1.00 91.00 93 ILE A N 1
ATOM 744 C CA . ILE A 1 93 ? -8.598 12.538 -14.769 1.00 91.00 93 ILE A CA 1
ATOM 745 C C . ILE A 1 93 ? -8.067 11.119 -14.538 1.00 91.00 93 ILE A C 1
ATOM 747 O O . ILE A 1 93 ? -6.864 10.885 -14.663 1.00 91.00 93 ILE A O 1
ATOM 751 N N . LEU A 1 94 ? -8.949 10.154 -14.248 1.00 92.38 94 LEU A N 1
ATOM 752 C CA . LEU A 1 94 ? -8.551 8.754 -14.076 1.00 92.38 94 LEU A CA 1
ATOM 753 C C . LEU A 1 94 ? -7.918 8.179 -15.345 1.00 92.38 94 LEU A C 1
ATOM 755 O O . LEU A 1 94 ? -6.903 7.491 -15.264 1.00 92.38 94 LEU A O 1
ATOM 759 N N . PHE A 1 95 ? -8.478 8.481 -16.515 1.00 94.31 95 PHE A N 1
ATOM 760 C CA . PHE A 1 95 ? -7.938 8.032 -17.792 1.00 94.31 95 PHE A CA 1
ATOM 761 C C . PHE A 1 95 ? -6.529 8.589 -18.038 1.00 94.31 95 PHE A C 1
ATOM 763 O O . PHE A 1 95 ? -5.615 7.827 -18.359 1.00 94.31 95 PHE A O 1
ATOM 770 N N . GLY A 1 96 ? -6.323 9.889 -17.797 1.00 93.69 96 GLY A N 1
ATOM 771 C CA . GLY A 1 96 ? -4.998 10.511 -17.867 1.00 93.69 96 GLY A CA 1
ATOM 772 C C . GLY A 1 96 ? -3.996 9.889 -16.887 1.00 93.69 96 GLY A C 1
ATOM 773 O O . GLY A 1 96 ? -2.870 9.569 -17.270 1.00 93.69 96 GLY A O 1
ATOM 774 N N . GLY A 1 97 ? -4.420 9.636 -15.645 1.00 92.25 97 GLY A N 1
ATOM 775 C CA . GLY A 1 97 ? -3.581 9.003 -14.624 1.00 92.25 97 GLY A CA 1
ATOM 776 C C . GLY A 1 97 ? -3.185 7.567 -14.976 1.00 92.25 97 GLY A C 1
ATOM 777 O O . GLY A 1 97 ? -2.021 7.190 -14.838 1.00 92.25 97 GLY A O 1
ATOM 778 N N . ILE A 1 98 ? -4.121 6.764 -15.494 1.00 94.00 98 ILE A N 1
ATOM 779 C CA . ILE A 1 98 ? -3.831 5.394 -15.938 1.00 94.00 98 ILE A CA 1
ATOM 780 C C . ILE A 1 98 ? -2.831 5.417 -17.092 1.00 94.00 98 ILE A C 1
ATOM 782 O O . ILE A 1 98 ? -1.866 4.656 -17.063 1.00 94.00 98 ILE A O 1
ATOM 786 N N . LEU A 1 99 ? -3.021 6.291 -18.083 1.00 93.94 99 LEU A N 1
ATOM 787 C CA . LEU A 1 99 ? -2.078 6.426 -19.193 1.00 93.94 99 LEU A CA 1
ATOM 788 C C . LEU A 1 99 ? -0.674 6.777 -18.698 1.00 93.94 99 LEU A C 1
ATOM 790 O O . LEU A 1 99 ? 0.285 6.124 -19.102 1.00 93.94 99 LEU A O 1
ATOM 794 N N . GLN A 1 100 ? -0.547 7.731 -17.775 1.00 92.44 100 GLN A N 1
ATOM 795 C CA . GLN A 1 100 ? 0.743 8.105 -17.197 1.00 92.44 100 GLN A CA 1
ATOM 796 C C . GLN A 1 100 ? 1.417 6.922 -16.489 1.00 92.44 100 GLN A C 1
ATOM 798 O O . GLN A 1 100 ? 2.582 6.633 -16.751 1.00 92.44 100 GLN A O 1
ATOM 803 N N . ILE A 1 101 ? 0.683 6.188 -15.645 1.00 92.69 101 ILE A N 1
ATOM 804 C CA . ILE A 1 101 ? 1.216 5.019 -14.928 1.00 92.69 101 ILE A CA 1
ATOM 805 C C . ILE A 1 101 ? 1.661 3.932 -15.911 1.00 92.69 101 ILE A C 1
ATOM 807 O O . ILE A 1 101 ? 2.721 3.332 -15.737 1.00 92.69 101 ILE A O 1
ATOM 811 N N . ARG A 1 102 ? 0.869 3.675 -16.958 1.00 92.44 102 ARG A N 1
ATOM 812 C CA . ARG A 1 102 ? 1.192 2.678 -17.988 1.00 92.44 102 ARG A CA 1
ATOM 813 C C . ARG A 1 102 ? 2.424 3.077 -18.785 1.00 92.44 102 ARG A C 1
ATOM 815 O O . ARG A 1 102 ? 3.275 2.226 -19.022 1.00 92.44 102 ARG A O 1
ATOM 822 N N . LEU A 1 103 ? 2.538 4.351 -19.149 1.00 93.12 103 LEU A N 1
ATOM 823 C CA . LEU A 1 103 ? 3.704 4.886 -19.840 1.00 93.12 103 LEU A CA 1
ATOM 824 C C . LEU A 1 103 ? 4.952 4.750 -18.970 1.00 93.12 103 LEU A C 1
ATOM 826 O O . LEU A 1 103 ? 5.926 4.154 -19.415 1.00 93.12 103 LEU A O 1
ATOM 830 N N . THR A 1 104 ? 4.914 5.201 -17.716 1.00 92.69 104 THR A N 1
ATOM 831 C CA . THR A 1 104 ? 6.057 5.084 -16.800 1.00 92.69 104 THR A CA 1
ATOM 832 C C . THR A 1 104 ? 6.455 3.629 -16.563 1.00 92.69 104 THR A C 1
ATOM 834 O O . THR A 1 104 ? 7.640 3.309 -16.591 1.00 92.69 104 THR A O 1
ATOM 837 N N . ALA A 1 105 ? 5.490 2.721 -16.390 1.00 91.62 105 ALA A N 1
ATOM 838 C CA . ALA A 1 105 ? 5.774 1.293 -16.249 1.00 91.62 105 ALA A CA 1
ATOM 839 C C . ALA A 1 105 ? 6.409 0.700 -17.519 1.00 91.62 105 ALA A C 1
ATOM 841 O O . ALA A 1 105 ? 7.337 -0.106 -17.434 1.00 91.62 105 ALA A O 1
ATOM 842 N N . HIS A 1 106 ? 5.940 1.123 -18.694 1.00 90.75 106 HIS A N 1
ATOM 843 C CA . HIS A 1 106 ? 6.495 0.706 -19.974 1.00 90.75 106 HIS A CA 1
ATOM 844 C C . HIS A 1 106 ? 7.935 1.212 -20.155 1.00 90.75 106 HIS A C 1
ATOM 846 O O . HIS A 1 106 ? 8.820 0.416 -20.467 1.00 90.75 106 HIS A O 1
ATOM 852 N N . TYR A 1 107 ? 8.207 2.493 -19.883 1.00 90.44 107 TYR A N 1
ATOM 853 C CA . TYR A 1 107 ? 9.568 3.044 -19.915 1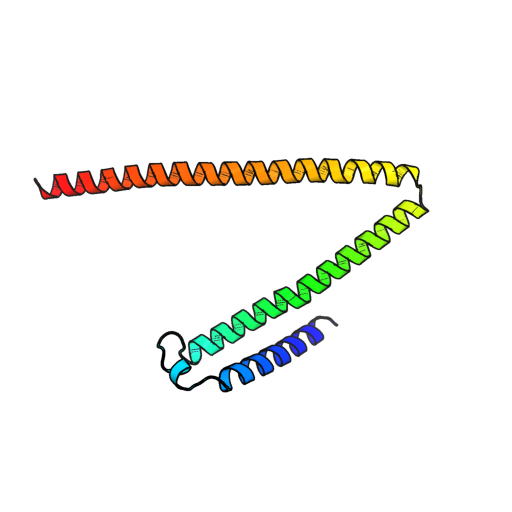.00 90.44 107 TYR A CA 1
ATOM 854 C C . TYR A 1 107 ? 10.493 2.329 -18.924 1.00 90.44 107 TYR A C 1
ATOM 856 O O . TYR A 1 107 ? 11.562 1.877 -19.318 1.00 90.44 107 TYR A O 1
ATOM 864 N N . ALA A 1 108 ? 10.031 2.077 -17.695 1.00 91.31 108 ALA A N 1
ATOM 865 C CA . ALA A 1 108 ? 10.806 1.343 -16.698 1.00 91.31 108 ALA A CA 1
ATOM 866 C C . ALA A 1 108 ? 11.161 -0.090 -17.139 1.00 91.31 108 ALA A C 1
ATOM 868 O O . ALA A 1 108 ? 12.223 -0.599 -16.785 1.00 91.31 108 ALA A O 1
ATOM 869 N N . SER A 1 109 ? 10.294 -0.768 -17.902 1.00 89.00 109 SER A N 1
ATOM 870 C CA . SER A 1 109 ? 10.613 -2.093 -18.454 1.00 89.00 109 SER A CA 1
ATOM 871 C C . SER A 1 109 ? 11.653 -2.033 -19.573 1.00 89.00 109 SER A C 1
ATOM 873 O O . SER A 1 109 ? 12.525 -2.896 -19.643 1.00 89.00 109 SER A O 1
ATOM 875 N N . LYS A 1 110 ? 11.602 -0.988 -20.404 1.00 90.75 110 LYS A N 1
ATOM 876 C CA . LYS A 1 110 ? 12.545 -0.780 -21.503 1.00 90.75 110 LYS A CA 1
ATOM 877 C C . LYS A 1 110 ? 13.937 -0.415 -20.983 1.00 90.75 110 LYS A C 1
ATOM 879 O O . LYS A 1 110 ? 14.923 -0.970 -21.456 1.00 90.75 110 LYS A O 1
ATOM 884 N N . ASP A 1 111 ? 14.008 0.422 -19.950 1.00 88.19 111 ASP A N 1
ATOM 885 C CA . ASP A 1 111 ? 15.269 0.780 -19.291 1.00 88.19 111 ASP A CA 1
ATOM 886 C C . ASP A 1 111 ? 15.944 -0.443 -18.663 1.00 88.19 111 ASP A C 1
ATOM 888 O O . ASP A 1 111 ? 17.153 -0.622 -18.794 1.00 88.19 111 ASP A O 1
ATOM 892 N N . LYS A 1 112 ? 15.166 -1.341 -18.042 1.00 87.44 112 LYS A N 1
ATOM 893 C CA . LYS A 1 112 ? 15.695 -2.605 -17.506 1.00 87.44 112 LYS A CA 1
ATOM 894 C C . LYS A 1 112 ? 16.325 -3.486 -18.585 1.00 87.44 112 LYS A C 1
ATOM 896 O O . LYS A 1 112 ? 17.363 -4.078 -18.321 1.00 87.44 112 LYS A O 1
ATOM 901 N N . GLN A 1 113 ? 15.731 -3.557 -19.778 1.00 90.31 113 GLN A N 1
ATOM 902 C CA . GLN A 1 113 ? 16.282 -4.346 -20.887 1.00 90.31 113 GLN A CA 1
ATOM 903 C C . GLN A 1 113 ? 17.601 -3.761 -21.400 1.00 90.31 113 GLN A C 1
ATOM 905 O O . GLN A 1 113 ? 18.569 -4.494 -21.564 1.00 90.31 113 GLN A O 1
ATOM 910 N N . ILE A 1 114 ? 17.673 -2.436 -21.574 1.00 86.56 114 ILE A N 1
ATOM 911 C CA . ILE A 1 114 ? 18.910 -1.764 -22.002 1.00 86.56 114 ILE A CA 1
ATOM 912 C C . ILE A 1 114 ? 20.022 -1.954 -20.959 1.00 86.56 114 ILE A C 1
ATOM 914 O O . ILE A 1 114 ? 21.177 -2.179 -21.320 1.00 86.56 114 ILE A O 1
ATOM 918 N N . LEU A 1 115 ? 19.680 -1.907 -19.667 1.00 88.06 115 LEU A N 1
ATOM 919 C CA . LEU A 1 115 ? 20.626 -2.187 -18.585 1.00 88.06 115 LEU A CA 1
ATOM 920 C C . LEU A 1 115 ? 21.100 -3.648 -18.579 1.00 88.06 115 LEU A C 1
ATOM 922 O O . LEU A 1 115 ? 22.272 -3.896 -18.306 1.00 88.06 115 LEU A O 1
ATOM 926 N N . GLU A 1 116 ? 20.230 -4.610 -18.895 1.00 93.06 116 GLU A N 1
ATOM 927 C CA . GLU A 1 116 ? 20.603 -6.027 -18.985 1.00 93.06 116 GLU A CA 1
ATOM 928 C C . GLU A 1 116 ? 21.547 -6.294 -20.166 1.00 93.06 116 GLU A C 1
ATOM 930 O O . GLU A 1 116 ? 22.553 -6.987 -20.008 1.00 93.06 116 GLU A O 1
ATOM 935 N N . ASP A 1 117 ? 21.271 -5.705 -21.332 1.00 92.25 117 ASP A N 1
ATOM 936 C CA . ASP A 1 117 ? 22.127 -5.838 -22.513 1.00 92.25 117 ASP A CA 1
ATOM 937 C C . ASP A 1 117 ? 23.493 -5.171 -22.298 1.00 92.25 117 ASP A C 1
ATOM 939 O O . ASP A 1 117 ? 24.527 -5.759 -22.622 1.00 92.25 117 ASP A O 1
ATOM 943 N N . ALA A 1 118 ? 23.526 -3.989 -21.671 1.00 90.06 118 ALA A N 1
ATOM 944 C CA . ALA A 1 118 ? 24.775 -3.344 -21.269 1.00 90.06 118 ALA A CA 1
ATOM 945 C C . ALA A 1 118 ? 25.557 -4.195 -20.251 1.00 90.06 118 ALA A C 1
ATOM 947 O O . ALA A 1 118 ? 26.777 -4.325 -20.363 1.00 90.06 118 ALA A O 1
ATOM 948 N N . GLY A 1 119 ? 24.856 -4.822 -19.297 1.00 90.88 119 GLY A N 1
ATOM 949 C CA . GLY A 1 119 ? 25.437 -5.749 -18.326 1.00 90.88 119 GLY A CA 1
ATOM 950 C C . GLY A 1 119 ? 26.117 -6.946 -18.993 1.00 90.88 119 GLY A C 1
ATOM 951 O O . GLY A 1 119 ? 27.282 -7.218 -18.709 1.00 90.88 119 GLY A O 1
ATOM 952 N N . LYS A 1 120 ? 25.439 -7.597 -19.948 1.00 92.06 120 LYS A N 1
ATOM 953 C CA . LYS A 1 120 ? 25.993 -8.730 -20.714 1.00 92.06 120 LYS A CA 1
ATOM 954 C C . LYS A 1 120 ? 27.245 -8.348 -21.504 1.00 92.06 120 LYS A C 1
ATOM 956 O O . LYS A 1 120 ? 28.193 -9.128 -21.562 1.00 92.06 120 LYS A O 1
ATOM 961 N N . VAL A 1 121 ? 27.266 -7.160 -22.113 1.00 89.25 121 VAL A N 1
ATOM 962 C CA . VAL A 1 121 ? 28.439 -6.673 -22.861 1.00 89.25 121 VAL A CA 1
ATOM 963 C C . VAL A 1 121 ? 29.618 -6.403 -21.924 1.00 89.25 121 VAL A C 1
ATOM 965 O O . VAL A 1 121 ? 30.738 -6.808 -22.238 1.00 89.25 121 VAL A O 1
ATOM 968 N N . CYS A 1 122 ? 29.376 -5.780 -20.767 1.00 89.94 122 CYS A N 1
ATOM 969 C CA . CYS A 1 122 ? 30.407 -5.556 -19.750 1.00 89.94 122 CYS A CA 1
ATOM 970 C C . CYS A 1 122 ? 30.999 -6.876 -19.238 1.00 89.94 122 CYS A C 1
ATOM 972 O O . CYS A 1 122 ? 32.217 -7.033 -19.219 1.00 89.94 122 CYS A O 1
ATOM 974 N N . GLU A 1 123 ? 30.147 -7.843 -18.886 1.00 92.38 123 GLU A N 1
ATOM 975 C CA . GLU A 1 123 ? 30.580 -9.153 -18.385 1.00 92.38 123 GLU A CA 1
ATOM 976 C C . GLU A 1 123 ? 31.406 -9.917 -19.433 1.00 92.38 123 GLU A C 1
ATOM 978 O O . GLU A 1 123 ? 32.431 -10.525 -19.118 1.00 92.38 123 GLU A O 1
ATOM 983 N N . CYS A 1 124 ? 31.018 -9.825 -20.708 1.00 84.00 124 CYS A N 1
ATOM 984 C CA . CYS A 1 124 ? 31.765 -10.432 -21.806 1.00 84.00 124 CYS A CA 1
ATOM 985 C C . CYS A 1 124 ? 33.151 -9.789 -21.987 1.00 84.00 124 CYS A C 1
ATOM 987 O O . CYS A 1 124 ? 34.138 -10.498 -22.196 1.00 84.00 124 CYS A O 1
ATOM 989 N N . PHE A 1 125 ? 33.250 -8.461 -21.870 1.00 90.88 125 PHE A N 1
ATOM 990 C CA . PHE A 1 125 ? 34.529 -7.757 -21.971 1.00 90.88 125 PHE A CA 1
ATOM 991 C C . PHE A 1 125 ? 35.483 -8.140 -20.830 1.00 90.88 125 PHE A C 1
ATOM 993 O O . PHE A 1 125 ? 36.658 -8.410 -21.081 1.00 90.88 125 PHE A O 1
ATOM 1000 N N . ASP A 1 126 ? 34.967 -8.236 -19.603 1.00 91.38 126 ASP A N 1
ATOM 1001 C CA . ASP A 1 126 ? 35.744 -8.617 -18.419 1.00 91.38 126 ASP A CA 1
ATOM 1002 C C . ASP A 1 126 ? 36.297 -10.051 -18.553 1.00 91.38 126 ASP A C 1
ATOM 1004 O O . ASP A 1 126 ? 37.493 -10.302 -18.384 1.00 91.38 126 ASP A O 1
ATOM 1008 N N . LEU A 1 127 ? 35.459 -10.998 -19.002 1.00 86.88 127 LEU A N 1
ATOM 1009 C CA . LEU A 1 127 ? 35.878 -12.379 -19.267 1.00 86.88 127 LEU A CA 1
ATOM 1010 C C . LEU A 1 127 ? 36.931 -12.485 -20.381 1.00 86.88 127 LEU A C 1
ATOM 1012 O O . LEU A 1 127 ? 37.867 -13.280 -20.261 1.00 86.88 127 LEU A O 1
ATOM 1016 N N . VAL A 1 128 ? 36.807 -11.705 -21.461 1.00 88.81 128 VAL A N 1
ATOM 1017 C CA . VAL A 1 128 ? 37.792 -11.686 -22.557 1.00 88.81 128 VAL A CA 1
ATOM 1018 C C . VAL A 1 128 ? 39.127 -11.109 -22.085 1.00 88.81 128 VAL A C 1
ATOM 1020 O O . VAL A 1 128 ? 40.176 -11.673 -22.402 1.00 88.81 128 VAL A O 1
ATOM 1023 N N . PHE A 1 129 ? 39.105 -10.038 -21.291 1.00 89.88 129 PHE A N 1
ATOM 1024 C CA . PHE A 1 129 ? 40.310 -9.421 -20.741 1.00 89.88 129 PHE A CA 1
ATOM 1025 C C . PHE A 1 129 ? 41.050 -10.365 -19.783 1.00 89.88 129 PHE A C 1
ATOM 1027 O O . PHE A 1 129 ? 42.254 -10.583 -19.939 1.00 89.88 129 PHE A O 1
ATOM 1034 N N . ILE A 1 130 ? 40.324 -11.022 -18.869 1.00 89.88 130 ILE A N 1
ATOM 1035 C CA . ILE A 1 130 ? 40.879 -12.050 -17.974 1.00 89.88 130 ILE A CA 1
ATOM 1036 C C . ILE A 1 130 ? 41.476 -13.210 -18.783 1.00 89.88 130 ILE A C 1
ATOM 1038 O O . ILE A 1 130 ? 42.585 -13.658 -18.496 1.00 89.88 130 ILE A O 1
ATOM 1042 N N . ARG A 1 131 ? 40.784 -13.686 -19.829 1.00 87.88 131 ARG A N 1
ATOM 1043 C CA . ARG A 1 131 ? 41.256 -14.786 -20.691 1.00 87.88 131 ARG A CA 1
ATOM 1044 C C . ARG A 1 131 ? 42.537 -14.430 -21.454 1.00 87.88 131 ARG A C 1
ATOM 1046 O O . ARG A 1 131 ? 43.361 -15.316 -21.665 1.00 87.88 131 ARG A O 1
ATOM 1053 N N . ILE A 1 132 ? 42.696 -13.176 -21.881 1.00 87.62 132 ILE A N 1
ATOM 1054 C CA . ILE A 1 132 ? 43.902 -12.682 -22.562 1.00 87.62 132 ILE A CA 1
ATOM 1055 C C . ILE A 1 132 ? 45.069 -12.561 -21.575 1.00 87.62 132 ILE A C 1
ATOM 1057 O O . ILE A 1 132 ? 46.159 -13.024 -21.894 1.00 87.62 132 ILE A O 1
ATOM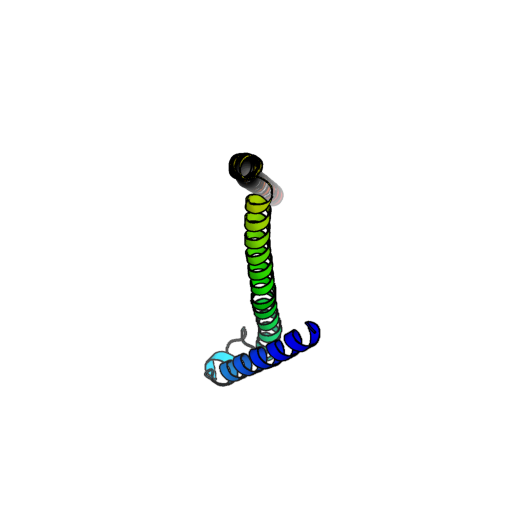 1061 N N . LEU A 1 133 ? 44.836 -12.028 -20.370 1.00 85.56 133 LEU A N 1
ATOM 1062 C CA . LEU A 1 133 ? 45.859 -11.934 -19.319 1.00 85.56 133 LEU A CA 1
ATOM 1063 C C . LEU A 1 133 ? 46.362 -13.301 -18.840 1.00 85.56 133 LEU A C 1
ATOM 1065 O O . LEU A 1 133 ? 47.538 -13.437 -18.547 1.00 85.56 133 LEU A O 1
ATOM 1069 N N . LEU A 1 134 ? 45.496 -14.317 -18.784 1.00 84.00 134 LEU A N 1
ATOM 1070 C CA . LEU A 1 134 ? 45.874 -15.683 -18.391 1.00 84.00 134 LEU A CA 1
ATOM 1071 C C . LEU A 1 134 ? 46.601 -16.468 -19.501 1.00 84.00 134 LEU A C 1
ATOM 1073 O O . LEU A 1 134 ? 47.086 -17.570 -19.249 1.00 84.00 134 LEU A O 1
ATOM 1077 N N . ARG A 1 135 ? 46.617 -15.947 -20.736 1.00 76.69 135 ARG A N 1
ATOM 1078 C CA . ARG A 1 135 ? 47.310 -16.534 -21.898 1.00 76.69 135 ARG A CA 1
ATOM 1079 C C . ARG A 1 135 ? 48.646 -15.856 -22.222 1.00 76.69 135 ARG A C 1
ATOM 1081 O O . ARG A 1 135 ? 49.309 -16.324 -23.149 1.00 76.69 135 ARG A O 1
ATOM 1088 N N . LEU A 1 136 ? 48.988 -14.774 -21.521 1.00 66.62 136 LEU A N 1
ATOM 1089 C CA . LEU A 1 136 ? 50.265 -14.062 -21.602 1.00 66.62 136 LEU A CA 1
ATOM 1090 C C . LEU A 1 136 ? 51.178 -14.510 -20.454 1.00 66.62 136 LEU A C 1
ATOM 1092 O O . LEU A 1 136 ? 52.398 -14.610 -20.699 1.00 66.62 136 LEU A O 1
#

Foldseek 3Di:
DVVVVLVVQLVVLLVVVVVVVVPDDPVQCVDPCNPVVNVVVCSNVVSVVVSCVPVVVVVVVVVVVVVVVVVLVVCVVPDPVVSVVVVVVVVVVVVVVVVVVVVVVVVVVVVVVVVVVVVVVVVVVVVVVVVVVVVD

Radius of gyration: 27.69 Å; chains: 1; bounding box: 79×56×45 Å

Sequence (136 aa):
MDLLYESSLTKRLRSKTFRAILRQEIAYFDQEKHSTGALCTRLATEASVVQNASGVRFGLIFQHFFGMVVGILLGFVYSWQLTLLVLVFLPFILFGGILQIRLTAHYASKDKQILEDAGKVCECFDLVFIRILLRL